Protein AF-A0A0L8IDB2-F1 (afdb_monomer_lite)

Secondary structure (DSSP, 8-state):
--------HHHHHH---TTPPPS-----TT-EEEESS-SBTTTTB-TT-EEEEEEE-SSEEEEEE-SSTTTT-EEEEE-EEE--SS---SS---EEE-SEEE--S--GGG-TTS----SS----TTSHHHHHTTSS-------

Structure (mmCIF, N/CA/C/O backbone):
data_AF-A0A0L8IDB2-F1
#
_entry.id   AF-A0A0L8IDB2-F1
#
loop_
_atom_site.group_PDB
_atom_site.id
_atom_site.type_symbol
_atom_site.label_atom_id
_atom_site.label_alt_id
_atom_site.label_comp_id
_atom_site.label_asym_id
_atom_site.label_entity_id
_atom_site.label_seq_id
_atom_site.pdbx_PDB_ins_code
_atom_site.Cartn_x
_atom_site.Cartn_y
_atom_site.Cartn_z
_atom_site.occupancy
_atom_site.B_iso_or_equiv
_atom_site.auth_seq_id
_atom_site.auth_comp_id
_atom_site.auth_asym_id
_atom_site.auth_atom_id
_atom_site.pdbx_PDB_model_num
ATOM 1 N N . MET A 1 1 ? 22.436 2.613 -35.079 1.00 35.06 1 MET A N 1
ATOM 2 C CA . MET A 1 1 ? 21.258 1.724 -35.230 1.00 35.06 1 MET A CA 1
ATOM 3 C C . MET A 1 1 ? 20.673 1.417 -33.852 1.00 35.06 1 MET A C 1
ATOM 5 O O . MET A 1 1 ? 21.287 0.673 -33.098 1.00 35.06 1 MET A O 1
ATOM 9 N N . LYS A 1 2 ? 19.534 2.014 -33.466 1.00 40.78 2 LYS A N 1
ATOM 10 C CA . LYS A 1 2 ? 18.853 1.655 -32.207 1.00 40.78 2 LYS A CA 1
ATOM 11 C C . LYS A 1 2 ? 18.130 0.320 -32.421 1.00 40.78 2 LYS A C 1
ATOM 13 O O . LYS A 1 2 ? 17.139 0.279 -33.143 1.00 40.78 2 LYS A O 1
ATOM 18 N N . LYS A 1 3 ? 18.643 -0.773 -31.843 1.00 42.94 3 LYS A N 1
ATOM 19 C CA . LYS A 1 3 ? 17.949 -2.072 -31.809 1.00 42.94 3 LYS A CA 1
ATOM 20 C C . LYS A 1 3 ? 16.598 -1.864 -31.115 1.00 42.94 3 LYS A C 1
ATOM 22 O O . LYS A 1 3 ? 16.554 -1.579 -29.921 1.00 42.94 3 LYS A O 1
ATOM 27 N N . LYS A 1 4 ? 15.501 -1.973 -31.865 1.00 45.53 4 LYS A N 1
ATOM 28 C CA . LYS A 1 4 ? 14.143 -1.955 -31.316 1.00 45.53 4 LYS A CA 1
ATOM 29 C C . LYS A 1 4 ? 13.916 -3.303 -30.629 1.00 45.53 4 LYS A C 1
ATOM 31 O O . LYS A 1 4 ? 13.588 -4.285 -31.286 1.00 45.53 4 LYS A O 1
ATOM 36 N N . LEU A 1 5 ? 14.185 -3.381 -29.325 1.00 57.72 5 LEU A N 1
ATOM 37 C CA . LEU A 1 5 ? 13.832 -4.562 -28.541 1.00 57.72 5 LEU A CA 1
ATOM 38 C C . LEU A 1 5 ? 12.316 -4.566 -28.329 1.00 57.72 5 LEU A C 1
ATOM 40 O O . LEU A 1 5 ? 11.786 -3.810 -27.518 1.00 57.72 5 LEU A O 1
ATOM 44 N N . ASN A 1 6 ? 11.621 -5.418 -29.078 1.00 58.00 6 ASN A N 1
ATOM 45 C CA . ASN A 1 6 ? 10.202 -5.687 -28.881 1.00 58.00 6 ASN A CA 1
ATOM 46 C C . ASN A 1 6 ? 10.038 -6.596 -27.655 1.00 58.00 6 ASN A C 1
ATOM 48 O O . ASN A 1 6 ? 9.944 -7.816 -27.773 1.00 58.00 6 ASN A O 1
ATOM 52 N N . TYR A 1 7 ? 10.047 -6.008 -26.461 1.00 63.81 7 TYR A N 1
ATOM 53 C CA . TYR A 1 7 ? 9.685 -6.732 -25.248 1.00 63.81 7 TYR A CA 1
ATOM 54 C C . TYR A 1 7 ? 8.170 -6.924 -25.195 1.00 63.81 7 TYR A C 1
ATOM 56 O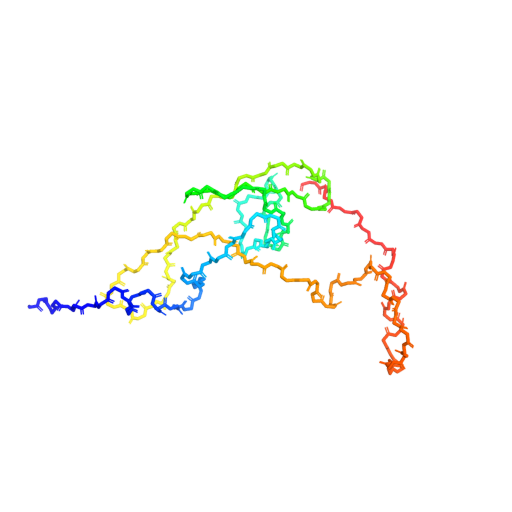 O . TYR A 1 7 ? 7.405 -5.963 -25.250 1.00 63.81 7 TYR A O 1
ATOM 64 N N . HIS A 1 8 ? 7.728 -8.172 -25.058 1.00 73.38 8 HIS A N 1
ATOM 65 C CA . HIS A 1 8 ? 6.316 -8.469 -24.866 1.00 73.38 8 HIS A CA 1
ATOM 66 C C . HIS A 1 8 ? 5.855 -7.986 -23.480 1.00 73.38 8 HIS A C 1
ATOM 68 O O . HIS A 1 8 ? 6.539 -8.201 -22.477 1.00 73.38 8 HIS A O 1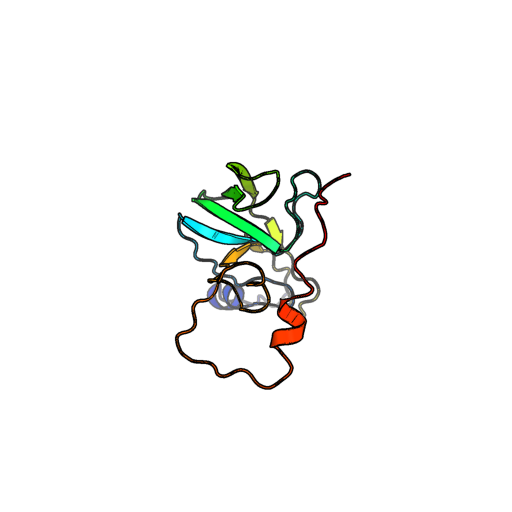
ATOM 74 N N . MET A 1 9 ? 4.671 -7.374 -23.397 1.00 65.12 9 MET A N 1
ATOM 75 C CA . MET A 1 9 ? 4.148 -6.777 -22.158 1.00 65.12 9 MET A CA 1
ATOM 76 C C . MET A 1 9 ? 4.055 -7.791 -21.005 1.00 65.12 9 MET A C 1
ATOM 78 O O . MET A 1 9 ? 4.357 -7.456 -19.862 1.00 65.12 9 MET A O 1
ATOM 82 N N . LYS A 1 10 ? 3.742 -9.066 -21.294 1.00 70.56 10 LYS A N 1
ATOM 83 C CA . LYS A 1 10 ? 3.771 -10.135 -20.274 1.00 70.56 10 LYS A CA 1
ATOM 84 C C . LYS A 1 10 ? 5.171 -10.344 -19.684 1.00 70.56 10 LYS A C 1
ATOM 86 O O . LYS A 1 10 ? 5.276 -10.535 -18.479 1.00 70.56 10 LYS A O 1
ATOM 91 N N . SER A 1 11 ? 6.221 -10.257 -20.502 1.00 70.69 11 SER A N 1
ATOM 92 C CA . SER A 1 11 ? 7.612 -10.407 -20.062 1.00 70.69 11 SER A CA 1
ATOM 93 C C . SER A 1 11 ? 8.058 -9.232 -19.194 1.00 70.69 11 SER A C 1
ATOM 95 O O . SER A 1 11 ? 8.737 -9.446 -18.200 1.00 70.69 11 SER A O 1
ATOM 97 N N . ILE A 1 12 ? 7.629 -8.004 -19.511 1.00 71.62 12 ILE A N 1
ATOM 98 C CA . ILE A 1 12 ? 7.897 -6.813 -18.682 1.00 71.62 12 ILE A CA 1
ATOM 99 C C . ILE A 1 12 ? 7.173 -6.925 -17.331 1.00 71.62 12 ILE A C 1
ATOM 101 O O . ILE A 1 12 ? 7.731 -6.597 -16.282 1.00 71.62 12 ILE A O 1
ATOM 105 N N . ASN A 1 13 ? 5.942 -7.436 -17.345 1.00 73.12 13 ASN A N 1
ATOM 106 C CA . ASN A 1 13 ? 5.111 -7.562 -16.151 1.00 73.12 13 ASN A CA 1
ATOM 107 C C . ASN A 1 13 ? 5.570 -8.684 -15.209 1.00 73.12 13 ASN A C 1
ATOM 109 O O . ASN A 1 13 ? 5.358 -8.578 -14.003 1.00 73.12 13 ASN A O 1
ATOM 113 N N . SER A 1 14 ? 6.240 -9.721 -15.723 1.00 72.94 14 SER A N 1
ATOM 114 C CA . SER A 1 14 ? 6.865 -10.763 -14.897 1.00 72.94 14 SER A CA 1
ATOM 115 C C . SER A 1 14 ? 8.183 -10.331 -14.245 1.00 72.94 14 SER A C 1
ATOM 117 O O . SER A 1 14 ? 8.632 -10.981 -13.302 1.00 72.94 14 SER A O 1
ATOM 119 N N . LEU A 1 15 ? 8.815 -9.245 -14.709 1.00 72.75 15 LEU A N 1
ATOM 120 C CA . LEU A 1 15 ? 10.050 -8.758 -14.096 1.00 72.75 15 LEU A CA 1
ATOM 121 C C . LEU A 1 15 ? 9.760 -8.236 -12.684 1.00 72.75 15 LEU A C 1
ATOM 123 O O . LEU A 1 15 ? 8.963 -7.310 -12.482 1.00 72.75 15 LEU A O 1
ATOM 127 N N . THR A 1 16 ? 10.458 -8.826 -11.717 1.00 70.94 16 THR A N 1
ATOM 128 C CA . THR A 1 16 ? 10.467 -8.400 -10.315 1.00 70.94 16 THR A CA 1
ATOM 129 C C . THR A 1 16 ? 11.923 -8.162 -9.911 1.00 70.94 16 THR A C 1
ATOM 131 O O . THR A 1 16 ? 12.531 -9.015 -9.267 1.00 70.94 16 THR A O 1
ATOM 134 N N . PRO A 1 17 ? 12.545 -7.062 -10.381 1.00 73.06 17 PRO A N 1
ATOM 135 C CA . PRO A 1 17 ? 13.922 -6.748 -10.017 1.00 73.06 17 PRO A CA 1
ATOM 136 C C . PRO A 1 17 ? 14.020 -6.474 -8.510 1.00 73.06 17 PRO A C 1
ATOM 138 O O . PRO A 1 17 ? 13.032 -6.115 -7.863 1.00 73.06 17 PRO A O 1
ATOM 141 N N . SER A 1 18 ? 15.222 -6.636 -7.956 1.00 67.62 18 SER A N 1
ATOM 142 C CA . SER A 1 18 ? 15.464 -6.471 -6.520 1.00 67.62 18 SER A CA 1
ATOM 143 C C . SER A 1 18 ? 14.932 -5.126 -6.006 1.00 67.62 18 SER A C 1
ATOM 145 O O . SER A 1 18 ? 15.163 -4.073 -6.606 1.00 67.62 18 SER A O 1
ATOM 147 N N . GLY A 1 19 ? 14.168 -5.171 -4.911 1.00 67.69 19 GLY A N 1
ATOM 148 C CA . GLY A 1 19 ? 13.539 -3.997 -4.301 1.00 67.69 19 GLY A CA 1
ATOM 149 C C . GLY A 1 19 ? 12.188 -3.574 -4.897 1.00 67.69 19 GLY A C 1
ATOM 150 O O . GLY A 1 19 ? 11.617 -2.587 -4.423 1.00 67.69 19 GLY A O 1
ATOM 151 N N . MET A 1 20 ? 11.647 -4.294 -5.890 1.00 73.69 20 MET A N 1
ATOM 152 C CA . MET A 1 20 ? 10.271 -4.105 -6.372 1.00 73.69 20 MET A CA 1
ATOM 153 C C . MET A 1 20 ? 9.297 -5.103 -5.741 1.00 73.69 20 MET A C 1
ATOM 155 O O . MET A 1 20 ? 9.624 -6.266 -5.523 1.00 73.69 20 MET A O 1
ATOM 159 N N . LEU A 1 21 ? 8.072 -4.643 -5.477 1.00 72.56 21 LEU A N 1
ATOM 160 C CA . LEU A 1 21 ? 6.981 -5.507 -5.034 1.00 72.56 21 LEU A CA 1
ATOM 161 C C . LEU A 1 21 ? 6.414 -6.323 -6.204 1.00 72.56 21 LEU A C 1
ATOM 163 O O . LEU A 1 21 ? 6.627 -6.000 -7.380 1.00 72.56 21 LEU A O 1
ATOM 167 N N . SER A 1 22 ? 5.689 -7.390 -5.855 1.00 72.12 22 SER A N 1
ATOM 168 C CA . SER A 1 22 ? 4.967 -8.228 -6.817 1.00 72.12 22 SER A CA 1
ATOM 169 C C . SER A 1 22 ? 4.123 -7.362 -7.750 1.00 72.12 22 SER A C 1
ATOM 171 O O . SER A 1 22 ? 3.411 -6.465 -7.305 1.00 72.12 22 SER A O 1
ATOM 173 N N . HIS A 1 23 ? 4.168 -7.661 -9.050 1.00 74.81 23 HIS A N 1
ATOM 174 C CA . HIS A 1 23 ? 3.354 -6.969 -10.050 1.00 74.81 23 HIS A CA 1
ATOM 175 C C . HIS A 1 23 ? 1.852 -7.074 -9.753 1.00 74.81 23 HIS A C 1
ATOM 177 O O . HIS A 1 23 ? 1.084 -6.180 -10.099 1.00 74.81 23 HIS A O 1
ATOM 183 N N . ARG A 1 24 ? 1.408 -8.195 -9.179 1.00 78.44 24 ARG A N 1
ATOM 184 C CA . ARG A 1 24 ? -0.003 -8.431 -8.869 1.00 78.44 24 ARG A CA 1
ATOM 185 C C . ARG A 1 24 ? -0.202 -8.392 -7.364 1.00 78.44 24 ARG A C 1
ATOM 187 O O . ARG A 1 24 ? 0.412 -9.176 -6.639 1.00 78.44 24 ARG A O 1
ATOM 194 N N . LEU A 1 25 ? -1.080 -7.494 -6.935 1.00 83.44 25 LEU A N 1
ATOM 195 C CA . LEU A 1 25 ? -1.561 -7.375 -5.570 1.00 83.44 25 LEU A CA 1
ATOM 196 C C . LEU A 1 25 ? -3.083 -7.525 -5.610 1.00 83.44 25 LEU A C 1
ATOM 198 O O . LEU A 1 25 ? -3.777 -6.655 -6.127 1.00 83.44 25 LEU A O 1
ATOM 202 N N . ASN A 1 26 ? -3.583 -8.642 -5.086 1.00 85.94 26 ASN A N 1
ATOM 203 C CA . ASN A 1 26 ? -5.013 -8.911 -4.994 1.00 85.94 26 ASN A CA 1
ATOM 204 C C . ASN A 1 26 ? -5.455 -8.639 -3.557 1.00 85.94 26 ASN A C 1
ATOM 206 O O . ASN A 1 26 ? -5.011 -9.330 -2.640 1.00 85.94 26 ASN A O 1
ATOM 210 N N . LEU A 1 27 ? -6.313 -7.641 -3.370 1.00 88.56 27 LEU A N 1
ATOM 211 C CA . LEU A 1 27 ? -6.906 -7.297 -2.080 1.00 88.56 27 LEU A CA 1
ATOM 212 C C . LEU A 1 27 ? -8.421 -7.481 -2.144 1.00 88.56 27 LEU A C 1
ATOM 214 O O . LEU A 1 27 ? -9.020 -7.439 -3.218 1.00 88.56 27 LEU A O 1
ATOM 218 N N . LYS A 1 28 ? -9.029 -7.682 -0.979 1.00 90.56 28 LYS A N 1
ATOM 219 C CA . LYS A 1 28 ? -10.479 -7.668 -0.780 1.00 90.56 28 LYS A CA 1
ATOM 220 C C . LYS A 1 28 ? -10.795 -6.742 0.390 1.00 90.56 28 LYS A C 1
ATOM 222 O O . LYS A 1 28 ? -9.922 -6.478 1.208 1.00 90.56 28 LYS A O 1
ATOM 227 N N . VAL A 1 29 ? -12.028 -6.263 0.465 1.00 91.94 29 VAL A N 1
ATOM 228 C CA . VAL A 1 29 ? -12.526 -5.559 1.653 1.00 91.94 29 VAL A CA 1
ATOM 229 C C . VAL A 1 29 ? -12.529 -6.514 2.855 1.00 91.94 29 VAL A C 1
ATOM 231 O O . VAL A 1 29 ? -12.779 -7.710 2.685 1.00 91.94 29 VAL A O 1
ATOM 234 N N . GLY A 1 30 ? -12.202 -5.997 4.040 1.00 89.00 30 GLY A N 1
ATOM 235 C CA . GLY A 1 30 ? -12.107 -6.729 5.308 1.00 89.00 30 GLY A CA 1
ATOM 236 C C . GLY A 1 30 ? -10.825 -7.548 5.489 1.00 89.00 30 GLY A C 1
ATOM 237 O O . GLY A 1 30 ? -10.747 -8.385 6.388 1.00 89.00 30 GLY A O 1
ATOM 238 N N . VAL A 1 31 ? -9.830 -7.387 4.606 1.00 90.94 31 VAL A N 1
ATOM 239 C CA . VAL A 1 31 ? -8.523 -8.038 4.780 1.00 90.94 31 VAL A CA 1
ATOM 240 C C . VAL A 1 31 ? -7.560 -7.116 5.510 1.00 90.94 31 VAL A C 1
ATOM 242 O O . VAL A 1 31 ? -7.479 -5.922 5.231 1.00 90.94 31 VAL A O 1
ATOM 245 N N . ILE A 1 32 ? -6.731 -7.701 6.372 1.00 91.50 32 ILE A N 1
ATOM 246 C CA . ILE A 1 32 ? -5.665 -6.959 7.039 1.00 91.50 32 ILE A CA 1
ATOM 247 C C . ILE A 1 32 ? -4.469 -6.831 6.099 1.00 91.50 32 ILE A C 1
ATOM 249 O O . ILE A 1 32 ? -3.895 -7.822 5.631 1.00 91.50 32 ILE A O 1
ATOM 253 N N . ILE A 1 33 ? -4.040 -5.597 5.880 1.00 92.06 33 ILE A N 1
ATOM 254 C CA . ILE A 1 33 ? -2.839 -5.256 5.128 1.00 92.06 33 ILE A CA 1
ATOM 255 C C . ILE A 1 33 ? -1.770 -4.670 6.045 1.00 92.06 33 ILE A C 1
ATOM 257 O O . ILE A 1 33 ? -2.047 -4.159 7.127 1.00 92.06 33 ILE A O 1
ATOM 261 N N . MET A 1 34 ? -0.518 -4.765 5.613 1.00 91.94 34 MET A N 1
ATOM 262 C CA . MET A 1 34 ? 0.639 -4.216 6.309 1.00 91.94 34 MET A CA 1
ATOM 263 C C . MET A 1 34 ? 1.433 -3.306 5.381 1.00 91.94 34 MET A C 1
ATOM 265 O O . MET A 1 34 ? 1.774 -3.719 4.269 1.00 91.94 34 MET A O 1
ATOM 269 N N . LEU A 1 35 ? 1.784 -2.112 5.862 1.00 90.94 35 LEU A N 1
ATOM 270 C CA . LE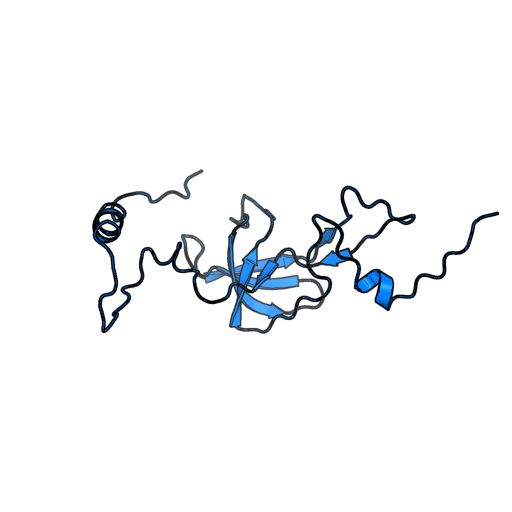U A 1 35 ? 2.658 -1.187 5.141 1.00 90.94 35 LEU A CA 1
ATOM 271 C C . LEU A 1 35 ? 4.083 -1.736 5.015 1.00 90.94 35 LEU A C 1
ATOM 273 O O . LEU A 1 35 ? 4.665 -2.257 5.968 1.00 90.94 35 LEU A O 1
ATOM 277 N N . LEU A 1 36 ? 4.653 -1.587 3.823 1.00 89.12 36 LEU A N 1
ATOM 278 C CA . LEU A 1 36 ? 6.002 -2.036 3.468 1.00 89.12 36 LEU A CA 1
ATOM 279 C C . LEU A 1 36 ? 7.034 -0.909 3.463 1.00 89.12 36 LEU A C 1
ATOM 281 O O . LEU A 1 36 ? 8.229 -1.181 3.375 1.00 89.12 36 LEU A O 1
ATOM 285 N N . ARG A 1 37 ? 6.589 0.346 3.541 1.00 87.62 37 ARG A N 1
ATOM 286 C CA . ARG A 1 37 ? 7.437 1.535 3.657 1.00 87.62 37 ARG A CA 1
ATOM 287 C C . ARG A 1 37 ? 6.713 2.610 4.456 1.00 87.62 37 ARG A C 1
ATOM 289 O O . ARG A 1 37 ? 5.486 2.604 4.523 1.00 87.62 37 ARG A O 1
ATOM 296 N N . ASN A 1 38 ? 7.489 3.538 5.001 1.00 89.69 38 ASN A N 1
ATOM 297 C CA . ASN A 1 38 ? 6.958 4.727 5.652 1.00 89.69 38 ASN A CA 1
ATOM 298 C C . ASN A 1 38 ? 6.297 5.627 4.598 1.00 89.69 38 ASN A C 1
ATOM 300 O O . ASN A 1 38 ? 6.929 5.954 3.591 1.00 89.69 38 ASN A O 1
ATOM 304 N N . LEU A 1 39 ? 5.042 6.005 4.830 1.00 87.69 39 LEU A N 1
ATOM 305 C CA . LEU A 1 39 ? 4.305 6.969 4.008 1.00 87.69 39 LEU A CA 1
ATOM 306 C C . LEU A 1 39 ? 4.277 8.339 4.674 1.00 87.69 39 LEU A C 1
ATOM 308 O O . LEU A 1 39 ? 4.543 9.351 4.037 1.00 87.69 39 LEU A O 1
ATOM 312 N N . SER A 1 40 ? 3.968 8.351 5.967 1.00 85.19 40 SER A N 1
ATOM 313 C CA . SER A 1 40 ? 3.906 9.560 6.770 1.00 85.19 40 SER A CA 1
ATOM 314 C C . SER A 1 40 ? 4.182 9.212 8.222 1.00 85.19 40 SER A C 1
ATOM 316 O O . SER A 1 40 ? 3.506 8.367 8.809 1.00 85.19 40 SER A O 1
ATOM 318 N N . ILE A 1 41 ? 5.189 9.864 8.794 1.00 79.38 41 ILE A N 1
ATOM 319 C CA . ILE A 1 41 ? 5.544 9.694 10.204 1.00 79.38 41 ILE A CA 1
ATOM 320 C C . ILE A 1 41 ? 4.485 10.373 11.083 1.00 79.38 41 ILE A C 1
ATOM 322 O O . ILE A 1 41 ? 4.057 9.794 12.073 1.00 79.38 41 ILE A O 1
ATOM 326 N N . THR A 1 42 ? 3.985 11.542 10.668 1.00 82.44 42 THR A N 1
ATOM 327 C CA . THR A 1 42 ? 2.992 12.324 11.424 1.00 82.44 42 THR A CA 1
ATOM 328 C C . THR A 1 42 ? 1.629 11.643 11.518 1.00 82.44 42 THR A C 1
ATOM 330 O O . THR A 1 42 ? 0.896 11.872 12.471 1.00 82.44 42 THR A O 1
ATOM 333 N N . GLN A 1 43 ? 1.292 10.789 10.548 1.00 81.62 43 GLN A N 1
ATOM 334 C CA . GLN A 1 43 ? 0.049 10.009 10.534 1.00 81.62 43 GLN A CA 1
ATOM 335 C C . GLN A 1 43 ? 0.251 8.566 11.028 1.00 81.62 43 GLN A C 1
ATOM 337 O O . GLN A 1 43 ? -0.613 7.720 10.811 1.00 81.62 43 GLN A O 1
ATOM 342 N N . CYS A 1 44 ? 1.404 8.246 11.630 1.00 83.94 44 CYS A N 1
ATOM 343 C CA . CYS A 1 44 ? 1.744 6.897 12.108 1.00 83.94 44 CYS A CA 1
ATOM 344 C C . CYS A 1 44 ? 1.658 5.794 11.028 1.00 83.94 44 CYS A C 1
ATOM 346 O O . CYS A 1 44 ? 1.416 4.614 11.307 1.00 83.94 44 CYS A O 1
ATOM 348 N N . LEU A 1 45 ? 1.904 6.162 9.770 1.00 87.69 45 LEU A N 1
ATOM 349 C CA . LEU A 1 45 ? 1.986 5.253 8.627 1.00 87.69 45 LEU A CA 1
ATOM 350 C C . LEU A 1 45 ? 3.441 4.833 8.395 1.00 87.69 45 LEU A C 1
ATOM 352 O O . LEU A 1 45 ? 4.037 5.132 7.355 1.00 87.69 45 LEU A O 1
ATOM 356 N N . TRP A 1 46 ? 4.027 4.158 9.380 1.00 88.50 46 TRP A N 1
ATOM 357 C CA . TRP A 1 46 ? 5.359 3.563 9.281 1.00 88.50 46 TRP A CA 1
ATOM 358 C C . TRP A 1 46 ? 5.311 2.120 8.755 1.00 88.50 46 TRP A C 1
ATOM 360 O O . TRP A 1 46 ? 4.256 1.488 8.629 1.00 88.50 46 TRP A O 1
ATOM 370 N N . ILE A 1 47 ? 6.481 1.572 8.442 1.00 88.88 47 ILE A N 1
ATOM 371 C CA . ILE A 1 47 ? 6.636 0.177 8.054 1.00 88.88 47 ILE A CA 1
ATOM 372 C C . ILE A 1 47 ? 6.073 -0.743 9.144 1.00 88.88 47 ILE A C 1
ATOM 374 O O . ILE A 1 47 ? 6.336 -0.583 10.334 1.00 88.88 47 ILE A O 1
ATOM 378 N N . GLY A 1 48 ? 5.281 -1.732 8.741 1.00 86.06 48 GLY A N 1
ATOM 379 C CA . GLY A 1 48 ? 4.679 -2.673 9.677 1.00 86.06 48 GLY A CA 1
ATOM 380 C C . GLY A 1 48 ? 3.350 -2.239 10.302 1.00 86.06 48 GLY A C 1
ATOM 381 O O . GLY A 1 48 ? 2.741 -3.096 10.950 1.00 86.06 48 GLY A O 1
ATOM 382 N N . THR A 1 49 ? 2.856 -1.005 10.087 1.00 88.06 49 THR A N 1
ATOM 383 C CA . THR A 1 49 ? 1.478 -0.639 10.480 1.00 88.06 49 THR A CA 1
ATOM 384 C C . THR A 1 49 ? 0.503 -1.603 9.826 1.00 88.06 49 THR A C 1
ATOM 386 O O . THR A 1 49 ? 0.593 -1.858 8.621 1.00 88.06 49 THR A O 1
ATOM 389 N N . ARG A 1 50 ? -0.410 -2.147 10.633 1.00 89.75 50 ARG A N 1
ATOM 390 C CA . ARG A 1 50 ? -1.486 -3.025 10.178 1.00 89.75 50 ARG A CA 1
ATOM 391 C C . ARG A 1 50 ? -2.779 -2.236 10.084 1.00 89.75 50 ARG A C 1
ATOM 393 O O . ARG A 1 50 ? -3.156 -1.574 11.050 1.00 89.75 50 ARG A O 1
ATOM 400 N N . LEU A 1 51 ? -3.426 -2.337 8.935 1.00 92.00 51 LEU A N 1
ATOM 401 C CA . LEU A 1 51 ? -4.651 -1.622 8.619 1.00 92.00 51 LEU A CA 1
ATOM 402 C C . LEU A 1 51 ? -5.683 -2.618 8.088 1.00 92.00 51 LEU A C 1
ATOM 404 O O . LEU A 1 51 ? -5.311 -3.556 7.380 1.00 92.00 51 LEU A O 1
ATOM 408 N N . ASP A 1 52 ? -6.946 -2.431 8.444 1.00 92.38 52 ASP A N 1
ATOM 409 C CA . ASP A 1 52 ? -8.064 -3.204 7.903 1.00 92.38 52 ASP A CA 1
ATOM 410 C C . ASP A 1 52 ? -8.636 -2.489 6.680 1.00 92.38 52 ASP A C 1
ATOM 412 O O . ASP A 1 52 ? -8.883 -1.287 6.734 1.00 92.38 52 ASP A O 1
ATOM 416 N N . VAL A 1 53 ? -8.795 -3.190 5.560 1.00 93.50 53 VAL A N 1
ATOM 417 C CA . VAL A 1 53 ? -9.260 -2.579 4.308 1.00 93.50 53 VAL A CA 1
ATOM 418 C C . VAL A 1 53 ? -10.767 -2.357 4.370 1.00 93.50 53 VAL A C 1
ATOM 420 O O . VAL A 1 53 ? -11.531 -3.318 4.363 1.00 93.50 53 VAL A O 1
ATOM 423 N N . LEU A 1 54 ? -11.197 -1.099 4.330 1.00 93.50 54 LEU A N 1
ATOM 424 C CA . LEU A 1 54 ? -12.612 -0.729 4.280 1.00 93.50 54 LEU A CA 1
ATOM 425 C C . LEU A 1 54 ? -13.120 -0.672 2.840 1.00 93.50 54 LEU A C 1
ATOM 427 O O . LEU A 1 54 ? -14.155 -1.250 2.516 1.00 93.50 54 LEU A O 1
ATOM 431 N N . GLN A 1 55 ? -12.367 -0.012 1.959 1.00 94.88 55 GLN A N 1
ATOM 432 C CA . GLN A 1 55 ? -12.752 0.162 0.565 1.00 94.88 55 GLN A CA 1
ATOM 433 C C . GLN A 1 55 ? -11.522 0.218 -0.347 1.00 94.88 55 GLN A C 1
ATOM 435 O O . GLN A 1 55 ? -10.446 0.691 0.021 1.00 94.88 55 GLN A O 1
ATOM 440 N N . LEU A 1 56 ? -11.679 -0.303 -1.563 1.00 93.69 56 LEU A N 1
ATOM 441 C CA . LEU A 1 56 ? -10.663 -0.258 -2.610 1.00 93.69 56 LEU A CA 1
ATOM 442 C C . LEU A 1 56 ? -11.120 0.720 -3.692 1.00 93.69 56 LEU A C 1
ATOM 444 O O . LEU A 1 56 ? -12.179 0.524 -4.288 1.00 93.69 56 LEU A O 1
ATOM 448 N N . HIS A 1 57 ? -10.313 1.741 -3.961 1.00 92.50 57 HIS A N 1
ATOM 449 C CA . HIS A 1 57 ? -10.508 2.659 -5.080 1.00 92.50 57 HIS A CA 1
ATOM 450 C C . HIS A 1 57 ? -9.478 2.383 -6.181 1.00 92.50 57 HIS A C 1
ATOM 452 O O . HIS A 1 57 ? -8.550 1.589 -6.019 1.00 92.50 57 HIS A O 1
ATOM 458 N N . GLU A 1 58 ? -9.616 3.073 -7.312 1.00 88.69 58 GLU A N 1
ATOM 459 C CA . GLU A 1 58 ? -8.719 2.908 -8.460 1.00 88.69 58 GLU A CA 1
ATOM 460 C C . GLU A 1 58 ? -7.258 3.283 -8.139 1.00 88.69 58 GLU A C 1
ATOM 462 O O . GLU A 1 58 ? -6.317 2.652 -8.627 1.00 88.69 58 GLU A O 1
ATOM 467 N N . HIS A 1 59 ? -7.046 4.304 -7.301 1.00 89.50 59 HIS A N 1
ATOM 468 C CA . HIS A 1 59 ? -5.715 4.858 -7.006 1.00 89.50 59 HIS A CA 1
ATOM 469 C C . HIS A 1 59 ? -5.392 4.987 -5.513 1.00 89.50 59 HIS A C 1
ATOM 471 O O . HIS A 1 59 ? -4.278 5.396 -5.162 1.00 89.50 59 HIS A O 1
ATOM 477 N N . SER A 1 60 ? -6.331 4.619 -4.643 1.00 92.31 60 SER A N 1
ATOM 478 C CA . SER A 1 60 ? -6.202 4.678 -3.189 1.00 92.31 60 SER A CA 1
ATOM 479 C C . SER A 1 60 ? -6.858 3.467 -2.525 1.00 92.31 60 SER A C 1
ATOM 481 O O . SER A 1 60 ? -7.760 2.840 -3.078 1.00 92.31 60 SER A O 1
ATOM 483 N N . ILE A 1 61 ? -6.392 3.132 -1.326 1.00 94.19 61 ILE A N 1
ATOM 484 C CA . ILE A 1 61 ? -7.024 2.142 -0.452 1.00 94.19 61 ILE A CA 1
ATOM 485 C C . ILE A 1 61 ? -7.486 2.876 0.796 1.00 94.19 61 ILE A C 1
ATOM 487 O O . ILE A 1 61 ? -6.670 3.513 1.461 1.00 94.19 61 ILE A O 1
ATOM 491 N N . GLU A 1 62 ? -8.768 2.776 1.109 1.00 94.81 62 GLU A N 1
ATOM 492 C CA . GLU A 1 62 ? -9.311 3.244 2.374 1.00 94.81 62 GLU A CA 1
ATOM 493 C C . GLU A 1 62 ? -9.164 2.141 3.415 1.00 94.81 62 GLU A C 1
ATOM 495 O O . GLU A 1 62 ? -9.601 1.003 3.207 1.00 94.81 62 GLU A O 1
ATOM 500 N N . ALA A 1 63 ? -8.491 2.458 4.516 1.00 93.56 63 ALA A N 1
ATOM 501 C CA . ALA A 1 63 ? -8.185 1.485 5.545 1.00 93.56 63 ALA A CA 1
ATOM 502 C C . ALA A 1 63 ? -8.283 2.077 6.953 1.00 93.56 63 ALA A C 1
ATOM 504 O O . ALA A 1 63 ? -8.103 3.276 7.158 1.00 93.56 63 ALA A O 1
ATOM 50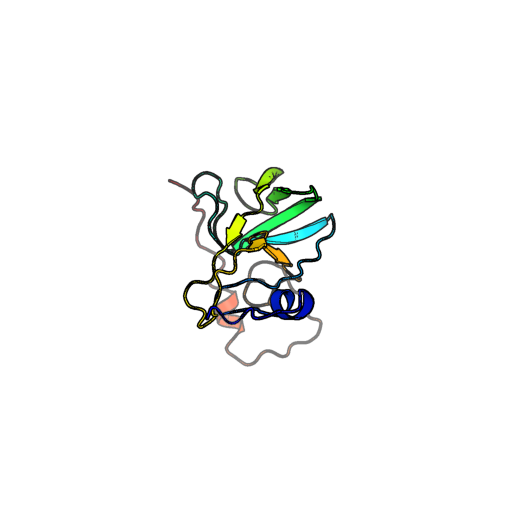5 N N . LEU A 1 64 ? -8.548 1.215 7.927 1.00 93.06 64 LEU A N 1
ATOM 506 C CA . LEU A 1 64 ? -8.726 1.560 9.332 1.00 93.06 64 LEU A CA 1
ATOM 507 C C . LEU A 1 64 ? -7.539 1.077 10.164 1.00 93.06 64 LEU A C 1
ATOM 509 O O . LEU A 1 64 ? -7.048 -0.037 9.970 1.00 93.06 64 LEU A O 1
ATOM 513 N N . PHE A 1 65 ? -7.112 1.858 11.153 1.00 89.94 65 PHE A N 1
ATOM 514 C CA . PHE A 1 65 ? -6.169 1.364 12.158 1.00 89.94 65 PHE A CA 1
ATOM 515 C C . PHE A 1 65 ? -6.806 0.301 13.060 1.00 89.94 65 PHE A C 1
ATOM 517 O O . PHE A 1 65 ? -7.799 0.555 13.738 1.00 89.94 65 PHE A O 1
ATOM 524 N N . ILE A 1 66 ? -6.175 -0.877 13.118 1.00 84.69 66 ILE A N 1
ATOM 525 C CA . ILE A 1 66 ? -6.659 -2.028 13.903 1.00 84.69 66 ILE A CA 1
ATOM 526 C C . ILE A 1 66 ? -6.357 -1.869 15.399 1.00 84.69 66 ILE A C 1
ATOM 528 O O . ILE A 1 66 ? -7.101 -2.358 16.243 1.00 84.69 66 ILE A O 1
ATOM 532 N N . ARG A 1 67 ? -5.230 -1.235 15.754 1.00 74.06 67 ARG A N 1
ATOM 533 C CA . ARG A 1 67 ? -4.757 -1.132 17.144 1.00 74.06 67 ARG A CA 1
ATOM 534 C C . ARG A 1 67 ? -3.913 0.126 17.358 1.00 74.06 67 ARG A C 1
ATOM 536 O O . ARG A 1 67 ? -3.202 0.542 16.448 1.00 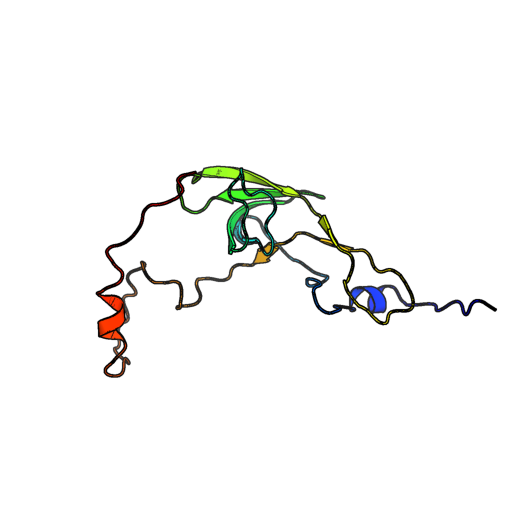74.06 67 ARG A O 1
ATOM 543 N N . GLY A 1 68 ? -3.926 0.649 18.585 1.00 71.50 68 GLY A N 1
ATOM 544 C CA . GLY A 1 68 ? -3.098 1.774 19.039 1.00 71.50 68 GLY A CA 1
ATOM 545 C C . GLY A 1 68 ? -3.924 3.027 19.329 1.00 71.50 68 GLY A C 1
ATOM 546 O O . GLY A 1 68 ? -5.144 2.993 19.221 1.00 71.50 68 GLY A O 1
ATOM 547 N N . SER A 1 69 ? -3.259 4.136 19.655 1.00 74.81 69 SER A N 1
ATOM 548 C CA . SER A 1 69 ? -3.899 5.423 19.991 1.00 74.81 69 SER A CA 1
ATOM 549 C C . SER A 1 69 ? -4.724 6.035 18.851 1.00 74.81 69 SER A C 1
ATOM 551 O O . SER A 1 69 ? -5.519 6.936 19.080 1.00 74.81 69 SER A O 1
ATOM 553 N N . TYR A 1 70 ? -4.546 5.531 17.628 1.00 75.31 70 TYR A N 1
ATOM 554 C CA . TYR A 1 70 ? -5.267 5.938 16.421 1.00 75.31 70 TYR A CA 1
ATOM 555 C C . TYR A 1 70 ? -6.327 4.914 15.997 1.00 75.31 70 TYR A C 1
ATOM 557 O O . TYR A 1 70 ? -6.780 4.947 14.855 1.00 75.31 70 TYR A O 1
ATOM 565 N N . SER A 1 71 ? -6.688 3.966 16.871 1.00 72.12 71 SER A N 1
ATOM 566 C CA . SER A 1 71 ? -7.741 2.983 16.595 1.00 72.12 71 SER A CA 1
ATOM 567 C C . SER A 1 71 ? -9.013 3.675 16.111 1.00 72.12 71 SER A C 1
ATOM 569 O O . SER A 1 71 ? -9.407 4.687 16.682 1.00 72.12 71 SER A O 1
ATOM 571 N N . HIS A 1 72 ? -9.655 3.109 15.089 1.00 77.12 72 HIS A N 1
ATOM 572 C CA . HIS A 1 72 ? -10.843 3.664 14.427 1.00 77.12 72 HIS A CA 1
ATOM 573 C C . HIS A 1 72 ? -10.630 4.929 13.574 1.00 77.12 72 HIS A C 1
ATOM 575 O O . HIS A 1 72 ? -11.591 5.443 13.006 1.00 77.12 72 HIS A O 1
ATOM 581 N N . THR A 1 73 ? -9.393 5.401 13.400 1.00 87.56 73 THR A N 1
ATOM 582 C CA . THR A 1 73 ? -9.096 6.456 12.420 1.00 87.56 73 THR A CA 1
ATOM 583 C C . THR A 1 73 ? -9.013 5.866 11.014 1.00 87.56 73 THR A C 1
ATOM 585 O O . THR A 1 73 ? -8.332 4.860 10.789 1.00 87.56 73 THR A O 1
ATOM 588 N N . ILE A 1 74 ? -9.694 6.505 10.065 1.00 91.62 74 ILE A N 1
ATOM 589 C CA . ILE A 1 74 ? -9.660 6.145 8.645 1.00 91.62 74 ILE A CA 1
ATOM 590 C C . ILE A 1 74 ? -8.469 6.831 7.980 1.00 91.62 74 ILE A C 1
ATOM 592 O O . ILE A 1 74 ? -8.198 8.011 8.212 1.00 91.62 74 ILE A O 1
ATOM 596 N N . VAL A 1 75 ? -7.763 6.092 7.130 1.00 92.38 75 VAL A N 1
ATOM 597 C CA . VAL A 1 75 ? -6.646 6.604 6.343 1.00 92.38 75 VAL A CA 1
ATOM 598 C C . VAL A 1 75 ? -6.739 6.160 4.888 1.00 92.38 75 VAL A C 1
ATOM 600 O O . VAL A 1 75 ? -7.137 5.037 4.581 1.00 92.38 75 VAL A O 1
ATOM 603 N N . LEU A 1 76 ? -6.327 7.050 3.985 1.00 93.25 76 LEU A N 1
ATOM 604 C CA . LEU A 1 76 ? -6.206 6.763 2.562 1.00 93.25 76 LEU A CA 1
ATOM 605 C C . LEU A 1 76 ? -4.748 6.462 2.216 1.00 93.25 76 LEU A C 1
ATOM 607 O O . LEU A 1 76 ? -3.866 7.308 2.362 1.00 93.25 76 LEU A O 1
ATOM 611 N N . ILE A 1 77 ? -4.494 5.255 1.721 1.00 92.94 77 ILE A N 1
ATOM 612 C CA . ILE A 1 77 ? -3.182 4.822 1.245 1.00 92.94 77 ILE A CA 1
ATOM 613 C C . ILE A 1 77 ? -3.100 5.086 -0.263 1.00 92.94 77 ILE A C 1
ATOM 615 O O . ILE A 1 77 ? -3.802 4.416 -1.025 1.00 92.94 77 ILE A O 1
ATOM 619 N N . PRO A 1 78 ? -2.242 6.007 -0.733 1.00 92.12 78 PRO A N 1
ATOM 620 C CA . PRO A 1 78 ? -2.086 6.266 -2.157 1.00 92.12 78 PRO A CA 1
ATOM 621 C C . PRO A 1 78 ? -1.249 5.183 -2.849 1.00 92.12 78 PRO A C 1
ATOM 623 O O . PRO A 1 78 ? -0.349 4.570 -2.264 1.00 92.12 78 PRO A O 1
ATOM 626 N N . SER A 1 79 ? -1.500 4.989 -4.141 1.00 90.81 79 SER A N 1
ATOM 627 C CA . SER A 1 79 ? -0.595 4.240 -5.013 1.00 90.81 79 SER A CA 1
ATOM 628 C C . SER A 1 79 ? 0.654 5.072 -5.347 1.00 90.81 79 SER A C 1
ATOM 630 O O . SER A 1 79 ? 0.569 6.266 -5.633 1.00 90.81 79 SER A O 1
ATOM 632 N N . ILE A 1 80 ? 1.844 4.462 -5.296 1.00 88.38 80 ILE A N 1
ATOM 633 C CA . ILE A 1 80 ? 3.123 5.172 -5.467 1.00 88.38 80 ILE A CA 1
ATOM 634 C C . ILE A 1 80 ? 3.871 4.631 -6.682 1.00 88.38 80 ILE A C 1
ATOM 636 O O . ILE A 1 80 ? 3.948 3.424 -6.911 1.00 88.38 80 ILE A O 1
ATOM 640 N N . LYS A 1 81 ? 4.458 5.538 -7.469 1.00 87.38 81 LYS A N 1
ATOM 641 C CA . LYS A 1 81 ? 5.332 5.204 -8.601 1.00 87.38 81 LYS A CA 1
ATOM 642 C C . LYS A 1 81 ? 6.704 4.778 -8.085 1.00 87.38 81 LYS A C 1
ATOM 644 O O . LYS A 1 81 ? 7.406 5.559 -7.451 1.00 87.38 81 LYS A O 1
ATOM 649 N N . ILE A 1 82 ? 7.102 3.549 -8.390 1.00 82.94 82 ILE A N 1
ATOM 650 C CA . ILE A 1 82 ? 8.3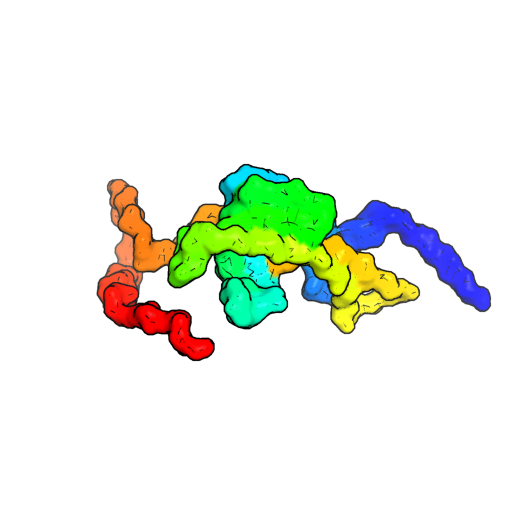69 2.952 -7.966 1.00 82.94 82 ILE A CA 1
ATOM 651 C C . ILE A 1 82 ? 9.248 2.709 -9.185 1.00 82.94 82 ILE A C 1
ATOM 653 O O . ILE A 1 82 ? 8.803 2.147 -10.190 1.00 82.94 82 ILE A O 1
ATOM 657 N N . LYS A 1 83 ? 10.505 3.135 -9.068 1.00 81.38 83 LYS A N 1
ATOM 658 C CA . LYS A 1 83 ? 11.584 2.859 -10.017 1.00 81.38 83 LYS A CA 1
ATOM 659 C C . LYS A 1 83 ? 12.517 1.809 -9.393 1.00 81.38 83 LYS A C 1
ATOM 661 O O . LYS A 1 83 ? 12.796 1.912 -8.196 1.00 81.38 83 LYS A O 1
ATOM 666 N N . PRO A 1 84 ? 12.978 0.795 -10.139 1.00 73.69 84 PRO A N 1
ATOM 667 C CA . PRO A 1 84 ? 13.972 -0.143 -9.640 1.00 73.69 84 PRO A CA 1
ATOM 668 C C . PRO A 1 84 ? 15.309 0.575 -9.435 1.00 73.69 84 PRO A C 1
ATOM 670 O O . PRO A 1 84 ? 15.706 1.397 -10.256 1.00 73.69 84 PRO A O 1
ATOM 673 N N . SER A 1 85 ? 15.994 0.260 -8.334 1.00 64.75 85 SER A N 1
ATOM 674 C CA . SER A 1 85 ? 17.216 0.969 -7.928 1.00 64.75 85 SER A CA 1
ATOM 675 C C . SER A 1 85 ? 18.445 0.603 -8.762 1.00 64.75 85 SER A C 1
ATOM 677 O O . SER A 1 85 ? 19.345 1.421 -8.895 1.00 64.75 85 SER A O 1
ATOM 679 N N . ALA A 1 86 ? 18.519 -0.623 -9.282 1.00 60.72 86 ALA A N 1
ATOM 680 C CA . ALA A 1 86 ? 19.693 -1.121 -9.996 1.00 60.72 86 ALA A CA 1
ATOM 681 C C . ALA A 1 86 ? 19.303 -2.347 -10.821 1.00 60.72 86 ALA A C 1
ATOM 683 O O . ALA A 1 86 ? 19.554 -3.489 -10.440 1.00 60.72 86 ALA A O 1
ATOM 684 N N . ALA A 1 87 ? 18.604 -2.122 -11.926 1.00 59.66 87 ALA A N 1
ATOM 685 C CA . ALA A 1 87 ? 18.299 -3.198 -12.846 1.00 59.66 87 ALA A CA 1
ATOM 686 C C . ALA A 1 87 ? 19.156 -3.004 -14.098 1.00 59.66 87 ALA A C 1
ATOM 688 O O . ALA A 1 87 ? 19.064 -1.957 -14.734 1.00 59.66 87 ALA A O 1
ATOM 689 N N . ASN A 1 88 ? 19.972 -4.008 -14.445 1.00 64.44 88 ASN A N 1
ATOM 690 C CA . ASN A 1 88 ? 20.713 -4.104 -15.713 1.00 64.44 88 ASN A CA 1
ATOM 691 C C . ASN A 1 88 ? 19.736 -4.331 -16.881 1.00 64.44 88 ASN A C 1
ATOM 693 O O . ASN A 1 88 ? 19.821 -5.308 -17.622 1.00 64.44 88 ASN A O 1
ATOM 697 N N . ILE A 1 89 ? 18.728 -3.473 -16.981 1.00 68.12 89 ILE A N 1
ATOM 698 C CA . ILE A 1 89 ? 17.654 -3.542 -17.953 1.00 68.12 89 ILE A CA 1
ATOM 699 C C . ILE A 1 89 ? 17.902 -2.395 -18.936 1.00 68.12 89 ILE A C 1
ATOM 701 O O . ILE A 1 89 ? 18.120 -1.265 -18.500 1.00 68.12 89 ILE A O 1
ATOM 705 N N . PRO A 1 90 ? 17.844 -2.633 -20.257 1.00 74.06 90 PRO A N 1
ATOM 706 C CA . PRO A 1 90 ? 18.141 -1.611 -21.264 1.00 74.06 90 PRO A CA 1
ATOM 707 C C . PRO A 1 90 ? 17.068 -0.508 -21.373 1.00 74.06 90 PRO A C 1
ATOM 709 O O . PRO A 1 90 ? 17.068 0.260 -22.332 1.00 74.06 90 PRO A O 1
ATOM 712 N N . PHE A 1 91 ? 16.131 -0.433 -20.423 1.00 73.44 91 PHE A N 1
ATOM 713 C CA . PHE A 1 91 ? 15.049 0.543 -20.377 1.00 73.44 91 PHE A CA 1
ATOM 714 C C . PHE A 1 91 ? 14.703 0.924 -18.931 1.00 73.44 91 PHE A C 1
ATOM 716 O O . PHE A 1 91 ? 14.916 0.154 -17.993 1.00 73.44 91 PHE A O 1
ATOM 723 N N . VAL A 1 92 ? 14.116 2.110 -18.757 1.00 75.31 92 VAL A N 1
ATOM 724 C CA . VAL A 1 92 ? 13.629 2.588 -17.457 1.00 75.31 92 VAL A CA 1
ATOM 725 C C . VAL A 1 92 ? 12.263 1.966 -17.175 1.00 75.31 92 VAL A C 1
ATOM 727 O O . VAL A 1 92 ? 11.277 2.288 -17.835 1.00 75.31 92 VAL A O 1
ATOM 730 N N . LEU A 1 93 ? 12.195 1.076 -16.187 1.00 78.06 93 LEU A N 1
ATOM 731 C CA . LEU A 1 93 ? 10.935 0.519 -15.697 1.00 78.06 93 LEU A CA 1
ATOM 732 C C . LEU A 1 93 ? 10.366 1.426 -14.596 1.00 78.06 93 LEU A C 1
ATOM 734 O O . LEU A 1 93 ? 11.048 1.723 -13.621 1.00 78.06 93 LEU A O 1
ATOM 738 N N . GLN A 1 94 ? 9.108 1.841 -14.715 1.00 80.75 94 GLN A N 1
ATOM 739 C CA . GLN A 1 94 ? 8.386 2.531 -13.644 1.00 80.75 94 GLN A CA 1
ATOM 740 C C . GLN A 1 94 ? 7.042 1.839 -13.436 1.00 80.75 94 GLN A C 1
ATOM 742 O O . GLN A 1 94 ? 6.300 1.638 -14.396 1.00 80.75 94 GLN A O 1
ATOM 747 N N . ARG A 1 95 ? 6.724 1.475 -12.191 1.00 83.56 95 ARG A N 1
ATOM 748 C CA . ARG A 1 95 ? 5.471 0.790 -11.845 1.00 83.56 95 ARG A CA 1
ATOM 749 C C . ARG A 1 95 ? 4.757 1.540 -10.732 1.00 83.56 95 ARG A C 1
ATOM 751 O O . ARG A 1 95 ? 5.363 1.819 -9.702 1.00 83.56 95 ARG A O 1
ATOM 758 N N . THR A 1 96 ? 3.482 1.847 -10.927 1.00 86.56 96 THR A N 1
ATOM 759 C CA . THR A 1 96 ? 2.619 2.353 -9.856 1.00 86.56 96 THR A CA 1
ATOM 760 C C . THR A 1 96 ? 2.113 1.169 -9.045 1.00 86.56 96 THR A C 1
ATOM 762 O O . THR A 1 96 ? 1.548 0.238 -9.614 1.00 86.56 96 THR A O 1
ATOM 765 N N . GLN A 1 97 ? 2.359 1.168 -7.739 1.00 88.06 97 GLN A N 1
ATOM 766 C CA . GLN A 1 97 ? 1.944 0.084 -6.854 1.00 88.06 97 GLN A CA 1
ATOM 767 C C . GLN A 1 97 ? 1.674 0.591 -5.440 1.00 88.06 97 GLN A C 1
ATOM 769 O O . GLN A 1 97 ? 2.281 1.561 -4.981 1.00 88.06 97 GLN A O 1
ATOM 774 N N . PHE A 1 98 ? 0.770 -0.087 -4.741 1.00 89.56 98 PHE A N 1
ATOM 775 C CA . PHE A 1 98 ? 0.557 0.141 -3.320 1.00 89.56 98 PHE A CA 1
ATOM 776 C C . PHE A 1 98 ? 1.699 -0.487 -2.524 1.00 89.56 98 PHE A C 1
ATOM 778 O O . PHE A 1 98 ? 2.090 -1.631 -2.759 1.00 89.56 98 PHE A O 1
ATOM 785 N N . LEU A 1 99 ? 2.232 0.258 -1.559 1.00 88.94 99 LEU A N 1
ATOM 786 C CA . LEU A 1 99 ? 3.310 -0.194 -0.678 1.00 88.94 99 LEU A CA 1
ATOM 787 C C . LEU A 1 99 ? 2.764 -1.030 0.484 1.00 88.94 99 LEU A C 1
ATOM 789 O O . LEU A 1 99 ? 3.070 -0.769 1.645 1.00 88.94 99 LEU A O 1
ATOM 793 N N . VAL A 1 100 ? 1.939 -2.027 0.169 1.00 91.19 100 VAL A N 1
ATOM 794 C CA . VAL A 1 100 ? 1.262 -2.880 1.150 1.00 91.19 100 VAL A CA 1
ATOM 795 C C . VAL A 1 100 ? 1.407 -4.351 0.780 1.00 91.19 100 VAL A C 1
ATOM 797 O O . VAL A 1 100 ? 1.551 -4.707 -0.390 1.00 91.19 100 VAL A O 1
ATOM 800 N N . ARG A 1 101 ? 1.342 -5.222 1.785 1.00 89.94 101 ARG A N 1
ATOM 801 C CA . ARG A 1 101 ? 1.160 -6.670 1.610 1.00 89.94 101 ARG A CA 1
ATOM 802 C C . ARG A 1 101 ? -0.020 -7.155 2.434 1.00 89.94 101 ARG A C 1
ATOM 804 O O . ARG A 1 101 ? -0.301 -6.582 3.483 1.00 89.94 101 ARG A O 1
ATOM 811 N N . LEU A 1 102 ? -0.638 -8.254 2.011 1.00 88.75 102 LEU A N 1
ATOM 812 C CA . LEU A 1 102 ? -1.546 -9.004 2.876 1.00 88.75 102 LEU A CA 1
ATOM 813 C C . LEU A 1 102 ? -0.799 -9.440 4.142 1.00 88.75 102 LEU A C 1
ATOM 815 O O . LEU A 1 102 ? 0.298 -10.003 4.071 1.00 88.75 102 LEU A O 1
ATOM 819 N N . SER A 1 103 ? -1.389 -9.161 5.298 1.00 83.88 103 SER A N 1
ATOM 820 C CA . SER A 1 103 ? -0.926 -9.660 6.586 1.00 83.88 103 SER A CA 1
ATOM 821 C C . SER A 1 103 ? -1.765 -10.882 6.936 1.00 83.88 103 SER A C 1
ATOM 823 O O . SER A 1 103 ? -2.806 -10.758 7.572 1.00 83.88 103 SER A O 1
ATOM 825 N N . TYR A 1 104 ? -1.317 -12.069 6.524 1.00 65.50 104 TYR A N 1
ATOM 826 C CA . TYR A 1 104 ? -1.913 -13.318 7.003 1.00 65.50 104 TYR A CA 1
ATOM 827 C C . TYR A 1 104 ? -1.816 -13.398 8.535 1.00 65.50 104 TYR A C 1
ATOM 829 O O . TYR A 1 104 ? -0.928 -12.778 9.134 1.00 65.50 104 TYR A O 1
ATOM 837 N N . SER A 1 105 ? -2.765 -14.118 9.146 1.00 51.72 105 SER A N 1
ATOM 838 C CA . SER A 1 105 ? -2.871 -14.324 10.596 1.00 51.72 105 SER A CA 1
ATOM 839 C C . SER A 1 105 ? -1.496 -14.533 11.241 1.00 51.72 105 SER A C 1
ATOM 841 O O . SER A 1 105 ? -0.627 -15.197 10.679 1.00 51.72 105 SER A O 1
ATOM 843 N N . MET A 1 106 ? -1.301 -13.869 12.381 1.00 50.72 106 MET A N 1
ATOM 844 C CA . MET A 1 106 ? -0.043 -13.668 13.105 1.00 50.72 106 MET A CA 1
ATOM 845 C C . MET A 1 106 ? 1.004 -14.773 12.898 1.00 50.72 106 MET A C 1
ATOM 847 O O . MET A 1 106 ? 0.814 -15.905 13.328 1.00 50.72 106 MET A O 1
ATOM 851 N N . THR A 1 107 ? 2.186 -14.424 12.372 1.00 37.16 107 THR A N 1
ATOM 852 C CA . THR A 1 107 ? 3.370 -15.237 12.661 1.00 37.16 107 THR A CA 1
ATOM 853 C C . THR A 1 107 ? 3.575 -15.237 14.175 1.00 37.16 107 THR A C 1
ATOM 855 O O . THR A 1 107 ? 3.634 -14.177 14.806 1.00 37.16 107 THR A O 1
ATOM 858 N N . ILE A 1 108 ? 3.658 -16.440 14.743 1.00 38.16 108 ILE A N 1
ATOM 859 C CA . ILE A 1 108 ? 3.744 -16.775 16.175 1.00 38.16 108 ILE A CA 1
ATOM 860 C C . ILE A 1 108 ? 4.717 -15.863 16.950 1.00 38.16 108 ILE A C 1
ATOM 862 O O . ILE A 1 108 ? 4.458 -15.498 18.091 1.00 38.16 108 ILE A O 1
ATOM 866 N N . ASN A 1 109 ? 5.765 -15.355 16.296 1.00 48.75 109 ASN A N 1
ATOM 867 C CA . ASN A 1 109 ? 6.729 -14.414 16.877 1.00 48.75 109 ASN A CA 1
ATOM 868 C C . ASN A 1 109 ? 6.170 -13.038 17.308 1.00 48.75 109 ASN A C 1
ATOM 870 O O . ASN A 1 109 ? 6.862 -12.306 18.012 1.00 48.75 109 ASN A O 1
ATOM 874 N N . LYS A 1 110 ? 4.943 -12.661 16.914 1.00 38.81 110 LYS A N 1
ATOM 875 C CA . LYS A 1 110 ? 4.243 -11.449 17.403 1.00 38.81 110 LYS A CA 1
ATOM 876 C C . LYS A 1 110 ? 2.957 -11.750 18.185 1.00 38.81 110 LYS A C 1
ATOM 878 O O . LYS A 1 110 ? 2.269 -10.816 18.590 1.00 38.81 110 LYS A O 1
ATOM 883 N N . ALA A 1 111 ? 2.646 -13.021 18.445 1.00 41.50 111 ALA A N 1
ATOM 884 C CA . ALA A 1 111 ? 1.541 -13.442 19.309 1.00 41.50 111 ALA A CA 1
ATOM 885 C C . ALA A 1 111 ? 1.891 -13.365 20.802 1.00 41.50 111 ALA A C 1
ATOM 887 O O . ALA A 1 111 ? 1.537 -14.238 21.576 1.00 41.50 111 ALA A O 1
ATOM 888 N N . GLN A 1 112 ? 2.569 -12.297 21.227 1.00 40.50 112 GLN A N 1
ATOM 889 C CA . GLN A 1 112 ? 2.984 -12.110 22.623 1.00 40.50 112 GLN A CA 1
ATOM 890 C C . GLN A 1 112 ? 1.844 -11.685 23.567 1.00 40.50 112 GLN A C 1
ATOM 892 O O . GLN A 1 112 ? 2.109 -11.420 24.731 1.00 40.50 112 GLN A O 1
ATOM 897 N N . ARG A 1 113 ? 0.588 -11.593 23.097 1.00 41.06 113 ARG A N 1
ATOM 898 C CA . ARG A 1 113 ? -0.567 -11.149 23.908 1.00 41.06 113 ARG A CA 1
ATOM 899 C C . ARG A 1 113 ? -1.920 -11.712 23.445 1.00 41.06 113 ARG A C 1
ATOM 901 O O . ARG A 1 113 ? -2.916 -10.995 23.462 1.00 41.06 113 ARG A O 1
ATOM 908 N N . VAL A 1 114 ? -1.964 -12.950 22.967 1.00 42.28 114 VAL A N 1
ATOM 909 C CA . VAL A 1 114 ? -3.236 -13.666 22.783 1.00 42.28 114 VAL A CA 1
ATOM 910 C C . VAL A 1 114 ? -3.058 -15.006 23.467 1.00 42.28 114 VAL A C 1
ATOM 912 O O . VAL A 1 114 ? -2.098 -15.705 23.163 1.00 42.28 114 VAL A O 1
ATOM 915 N N . ASP A 1 115 ? -3.922 -15.300 24.431 1.00 38.19 115 ASP A N 1
ATOM 916 C CA . ASP A 1 115 ? -3.928 -16.556 25.170 1.00 38.19 115 ASP A CA 1
ATOM 917 C C . ASP A 1 115 ? -4.188 -17.701 24.180 1.00 38.19 115 ASP A C 1
ATOM 919 O O . ASP A 1 115 ? -5.254 -17.788 23.567 1.00 38.19 115 ASP A O 1
ATOM 923 N N . ILE A 1 116 ? -3.162 -18.510 23.912 1.00 46.88 116 ILE A N 1
ATOM 924 C CA . ILE A 1 116 ? -3.265 -19.661 23.015 1.00 46.88 116 ILE A CA 1
ATOM 925 C C . ILE A 1 116 ? -3.583 -20.858 23.905 1.00 46.88 116 ILE A C 1
ATOM 927 O O . ILE A 1 116 ? -2.683 -21.449 24.497 1.00 46.88 116 ILE A O 1
ATOM 931 N N . HIS A 1 117 ? -4.859 -21.233 23.985 1.00 46.41 117 HIS A N 1
ATOM 932 C CA . HIS A 1 117 ? -5.263 -22.476 24.634 1.00 46.41 117 HIS A CA 1
ATOM 933 C C . HIS A 1 117 ? -4.846 -23.665 23.747 1.00 46.41 117 HIS A C 1
ATOM 935 O O . HIS A 1 117 ? -5.575 -24.080 22.845 1.00 46.41 117 HIS A O 1
ATOM 941 N N . LEU A 1 118 ? -3.629 -24.177 23.956 1.00 42.28 118 LEU A N 1
ATOM 942 C CA . LEU A 1 118 ? -3.138 -25.408 23.332 1.00 42.28 118 LEU A CA 1
ATOM 943 C C . LEU A 1 118 ? -3.581 -26.621 24.170 1.00 42.28 118 LEU A C 1
ATOM 945 O O . LEU A 1 118 ? -3.155 -26.739 25.316 1.00 42.28 118 LEU A O 1
ATOM 949 N N . PRO A 1 119 ? -4.358 -27.569 23.618 1.00 45.03 119 PRO A N 1
ATOM 950 C CA . PRO A 1 119 ? -4.749 -28.793 24.322 1.00 45.03 119 PRO A CA 1
ATOM 951 C C . PRO A 1 119 ? -3.622 -29.840 24.449 1.00 45.03 119 PRO A C 1
ATOM 953 O O . PRO A 1 119 ? -3.879 -30.946 24.916 1.00 45.03 119 PRO A O 1
ATOM 956 N N . GLN A 1 120 ? -2.377 -29.539 24.050 1.00 42.09 120 GLN A N 1
ATOM 957 C CA . GLN A 1 120 ? -1.262 -30.482 24.196 1.00 42.09 120 GLN A CA 1
ATOM 958 C C . GLN A 1 120 ? 0.103 -29.772 24.307 1.00 42.09 120 GLN A C 1
ATOM 960 O O . GLN A 1 120 ? 0.421 -28.942 23.450 1.00 42.09 120 GLN A O 1
ATOM 965 N N . PRO A 1 121 ? 0.932 -30.072 25.329 1.00 46.22 121 PRO A N 1
ATOM 966 C CA . PRO A 1 121 ? 2.191 -29.375 25.541 1.00 46.22 121 PRO A CA 1
ATOM 967 C C . PRO A 1 121 ? 3.340 -30.081 24.811 1.00 46.22 121 PRO A C 1
ATOM 969 O O . PRO A 1 121 ? 3.813 -31.131 25.235 1.00 46.22 121 PRO A O 1
ATOM 972 N N . PHE A 1 122 ? 3.848 -29.461 23.750 1.00 44.91 122 PHE A N 1
ATOM 973 C CA . PHE A 1 122 ? 5.179 -29.755 23.213 1.00 44.91 122 PHE A CA 1
ATOM 974 C C . PHE A 1 122 ? 6.046 -28.504 23.332 1.00 44.91 122 PHE A C 1
ATOM 976 O O . PHE A 1 122 ? 6.276 -27.812 22.345 1.00 44.91 122 PHE A O 1
ATOM 983 N N . PHE A 1 123 ? 6.530 -28.197 24.538 1.00 51.19 123 PHE A N 1
ATOM 984 C CA . PHE A 1 123 ? 7.543 -27.156 24.708 1.00 51.19 123 PHE A CA 1
ATOM 985 C C . PHE A 1 123 ? 8.707 -27.642 25.570 1.00 51.19 123 PHE A C 1
ATOM 987 O O . PHE A 1 123 ? 8.548 -28.061 26.713 1.00 51.19 123 PHE A O 1
ATOM 994 N N . ILE A 1 124 ? 9.890 -27.586 24.960 1.00 50.03 124 ILE A N 1
ATOM 995 C CA . ILE A 1 124 ? 11.193 -27.945 25.520 1.00 50.03 124 ILE A CA 1
ATOM 996 C C . ILE A 1 124 ? 11.631 -26.839 26.498 1.00 50.03 124 ILE A C 1
ATOM 998 O O . ILE A 1 124 ? 11.254 -25.673 26.349 1.00 50.03 124 ILE A O 1
ATOM 1002 N N . HIS A 1 125 ? 12.428 -27.226 27.494 1.00 42.72 125 HIS A N 1
ATOM 1003 C CA . HIS A 1 125 ? 12.672 -26.601 28.803 1.00 42.72 125 HIS A CA 1
ATOM 1004 C C . HIS A 1 125 ? 13.361 -25.209 28.831 1.00 42.72 125 HIS A C 1
ATOM 1006 O O . HIS A 1 125 ? 14.170 -24.927 29.707 1.00 42.72 125 HIS A O 1
ATOM 1012 N N . GLY A 1 126 ? 13.040 -24.308 27.898 1.00 51.59 126 GLY A N 1
ATOM 1013 C CA . GLY A 1 126 ? 13.592 -22.946 27.844 1.00 51.59 126 GLY A CA 1
ATOM 1014 C C . GLY A 1 126 ? 12.673 -21.880 27.239 1.00 51.59 126 GLY A C 1
ATOM 1015 O O . GLY A 1 126 ? 13.010 -20.700 27.274 1.00 51.59 126 GLY A O 1
ATOM 1016 N N . GLN A 1 127 ? 11.501 -22.246 26.706 1.00 53.00 127 GLN A N 1
ATOM 1017 C CA . GLN A 1 127 ? 10.584 -21.273 26.089 1.00 53.00 127 GLN A CA 1
ATOM 1018 C C . GLN A 1 127 ? 9.595 -20.642 27.081 1.00 53.00 127 GLN A C 1
ATOM 1020 O O . GLN A 1 127 ? 9.163 -19.510 26.873 1.00 53.00 127 GLN A O 1
ATOM 1025 N N . LEU A 1 128 ? 9.291 -21.323 28.193 1.00 49.00 128 LEU A N 1
ATOM 1026 C CA . LEU A 1 128 ? 8.336 -20.833 29.193 1.00 49.00 128 LEU A CA 1
ATOM 1027 C C . LEU A 1 128 ? 8.866 -19.603 29.955 1.00 49.00 128 LEU A C 1
ATOM 1029 O O . LEU A 1 128 ? 8.114 -18.677 30.245 1.00 49.00 128 LEU A O 1
ATOM 1033 N N . TYR A 1 129 ? 10.176 -19.547 30.214 1.00 45.97 129 TYR A N 1
ATOM 1034 C CA . TYR A 1 129 ? 10.790 -18.457 30.982 1.00 45.97 129 TYR A CA 1
ATOM 1035 C C . TYR A 1 129 ? 10.758 -17.109 30.236 1.00 45.97 129 TYR A C 1
ATOM 1037 O O . TYR A 1 129 ? 10.601 -16.052 30.842 1.00 45.97 129 TYR A O 1
ATOM 1045 N N . VAL A 1 130 ? 10.819 -17.132 28.900 1.00 54.34 130 VAL A N 1
ATOM 1046 C CA . VAL A 1 130 ? 10.798 -15.917 28.064 1.00 54.34 130 VAL A CA 1
ATOM 1047 C C . VAL A 1 130 ? 9.392 -15.308 27.962 1.00 54.34 130 VAL A C 1
ATOM 1049 O O . VAL A 1 130 ? 9.260 -14.111 27.699 1.00 54.34 130 VAL A O 1
ATOM 1052 N N . ALA A 1 131 ? 8.342 -16.108 28.178 1.00 47.38 131 ALA A N 1
ATOM 1053 C CA . ALA A 1 131 ? 6.955 -15.656 28.079 1.00 47.38 131 ALA A CA 1
ATOM 1054 C C . ALA A 1 131 ? 6.530 -14.777 29.271 1.00 47.38 131 ALA A C 1
ATOM 1056 O O . ALA A 1 131 ? 5.782 -13.819 29.086 1.00 47.38 131 ALA A O 1
ATOM 1057 N N . ILE A 1 132 ? 7.039 -15.054 30.476 1.00 46.16 132 ILE A N 1
ATOM 1058 C CA . ILE A 1 132 ? 6.559 -14.422 31.718 1.00 46.16 132 ILE A CA 1
ATOM 1059 C C . ILE A 1 132 ? 7.132 -13.002 31.911 1.00 46.16 132 ILE A C 1
ATOM 1061 O O . ILE A 1 132 ? 6.429 -12.110 32.377 1.00 46.16 132 ILE A O 1
ATOM 1065 N N . PHE A 1 133 ? 8.364 -12.731 31.472 1.00 45.66 133 PHE A N 1
ATOM 1066 C CA . PHE A 1 133 ? 9.040 -11.445 31.725 1.00 45.66 133 PHE A CA 1
ATOM 1067 C C . PHE A 1 133 ? 8.732 -10.310 30.730 1.00 45.66 133 PHE A C 1
ATOM 1069 O O . PHE A 1 133 ? 9.260 -9.213 30.875 1.00 45.66 133 PHE A O 1
ATOM 1076 N N . LYS A 1 134 ? 7.870 -10.525 29.728 1.00 47.84 134 LYS A N 1
ATOM 1077 C CA . LYS A 1 134 ? 7.532 -9.502 28.711 1.00 47.84 134 LYS A CA 1
ATOM 1078 C C . LYS A 1 134 ? 6.204 -8.773 28.963 1.00 47.84 134 LYS A C 1
ATOM 1080 O O . LYS A 1 134 ? 5.679 -8.127 28.058 1.00 47.84 134 LYS A O 1
ATOM 1085 N N . CYS A 1 135 ? 5.642 -8.878 30.171 1.00 40.78 135 CYS A N 1
ATOM 1086 C CA . CYS A 1 135 ? 4.343 -8.281 30.509 1.00 40.78 135 CYS A CA 1
ATOM 1087 C C . CYS A 1 135 ? 4.402 -6.902 31.192 1.00 40.78 135 CYS A C 1
ATOM 1089 O O . CYS A 1 135 ? 3.346 -6.309 31.403 1.00 40.78 135 CYS A O 1
ATOM 1091 N N . GLN A 1 136 ? 5.583 -6.341 31.456 1.00 38.16 136 GLN A N 1
ATOM 1092 C CA . GLN A 1 136 ? 5.740 -4.956 31.914 1.00 38.16 136 GLN A CA 1
ATOM 1093 C C . GLN A 1 136 ? 6.688 -4.219 30.971 1.00 38.16 136 GLN A C 1
ATOM 1095 O O . GLN A 1 136 ? 7.842 -4.612 30.834 1.00 38.16 136 GLN A O 1
ATOM 1100 N N . GLY A 1 137 ? 6.182 -3.186 30.298 1.00 34.62 137 GLY A N 1
ATOM 1101 C CA . GLY A 1 137 ? 6.995 -2.326 29.443 1.00 34.62 137 GLY A CA 1
ATOM 1102 C C . GLY A 1 137 ? 6.238 -1.774 28.242 1.00 34.62 137 GLY A C 1
ATOM 1103 O O . GLY A 1 137 ? 6.112 -2.445 27.222 1.00 34.62 137 GLY A O 1
ATOM 1104 N N . ASP A 1 138 ? 5.798 -0.530 28.408 1.00 34.62 138 ASP A N 1
ATOM 1105 C CA . ASP A 1 138 ? 5.828 0.530 27.396 1.00 34.62 138 ASP A CA 1
ATOM 1106 C C . ASP A 1 138 ? 4.567 0.769 26.547 1.00 34.62 138 ASP A C 1
ATOM 1108 O O . ASP A 1 138 ? 4.396 0.320 25.410 1.00 34.62 138 ASP A O 1
ATOM 1112 N N . GLU A 1 139 ? 3.709 1.625 27.117 1.00 44.97 139 GLU A N 1
ATOM 1113 C CA . GLU A 1 139 ? 3.293 2.853 26.434 1.00 44.97 139 GLU A CA 1
ATOM 1114 C C . GLU A 1 139 ? 4.515 3.537 25.811 1.00 44.97 139 GLU A C 1
ATOM 1116 O O . GLU A 1 139 ? 5.477 3.775 26.525 1.00 44.97 139 GLU A O 1
ATOM 1121 N N . GLN A 1 140 ? 4.468 3.887 24.524 1.00 34.41 140 GLN A N 1
ATOM 1122 C CA . GLN A 1 140 ? 4.964 5.172 24.015 1.00 34.41 140 GLN A CA 1
ATOM 1123 C C . GLN A 1 140 ? 4.588 5.315 22.531 1.00 34.41 140 GLN A C 1
ATOM 1125 O O . GLN A 1 140 ? 5.177 4.703 21.642 1.00 34.41 140 GLN A O 1
ATOM 1130 N N . CYS A 1 141 ? 3.622 6.188 22.263 1.00 34.59 141 CYS A N 1
ATOM 1131 C CA . CYS A 1 141 ? 3.668 7.070 21.103 1.00 34.59 141 CYS A CA 1
ATOM 1132 C C . CYS A 1 141 ? 3.553 8.487 21.671 1.00 34.59 141 CYS A C 1
ATOM 1134 O O . CYS A 1 141 ? 2.482 9.088 21.655 1.00 34.59 141 CYS A O 1
ATOM 1136 N N . GLN A 1 142 ? 4.639 8.970 22.277 1.00 35.47 142 GLN A N 1
ATOM 1137 C CA . GLN A 1 142 ? 4.814 10.383 22.584 1.00 35.47 142 GLN A CA 1
ATOM 1138 C C . GLN A 1 142 ? 6.020 10.923 21.814 1.00 35.47 142 GLN A C 1
ATOM 1140 O O . GLN A 1 142 ? 7.114 10.363 21.903 1.00 35.47 142 GLN A O 1
ATOM 1145 N N . ARG A 1 143 ? 5.759 12.074 21.179 1.00 32.22 143 ARG A N 1
ATOM 1146 C CA . ARG A 1 143 ? 6.616 12.983 20.397 1.00 32.22 143 ARG A CA 1
ATOM 1147 C C . ARG A 1 143 ? 6.698 12.730 18.897 1.00 32.22 143 ARG A C 1
ATOM 1149 O O . ARG A 1 143 ? 7.232 11.686 18.476 1.00 32.22 143 ARG A O 1
#

InterPro domains:
  IPR027417 P-loop containing nucleoside triphosphate hydrolase [SSF52540] (20-132)
  IPR049163 DNA helicase Pif1-like, 2B domain [PF21530] (13-56)

Organism: Octopus bimaculoides (NCBI:txid37653)

Sequence (143 aa):
MKKKLNYHMKSINSLTPSGMLSHRLNLKVGVIIMLLRNLSITQCLWIGTRLDVLQLHEHSIEALFIRGSYSHTIVLIPSIKIKPSAANIPFVLQRTQFLVRLSYSMTINKAQRVDIHLPQPFFIHGQLYVAIFKCQGDEQCQR

Radius of gyration: 20.67 Å; chains: 1; bounding box: 34×44×67 Å

pLDDT: mean 70.44, std 19.93, range [32.22, 94.88]

Foldseek 3Di:
DPPPPPDDPVNLQPDDPPPRDRSDADDDAQFKKFAQAAPDVVVVRHGGQIWGFHDDDPFWTWTARCDDPRHRPIDIFGWDWDWDPDDPDPDTDIDTGTRMHGDPDDDPVPPLPDDDPDPDDDDDDPPVVVNPPPPDDDDDPDD